Protein AF-A0AAV6U7Y7-F1 (afdb_monomer)

Foldseek 3Di:
DVVQLPDPPDDPVSNVVVVVVVVVCLALVNLLVVLLCVVLVVLVVVLVVVVPDPPDDPVVNVVSLVVSLVVLVVSLVCSVVSSVVSCVVHVPHFFPQVPDDDDDDDDPQDPPRDPPPPPDDGTSRCCSVVPVNVVSVVVSVVSVVVVVVVD

Secondary structure (DSSP, 8-state):
-TTGGG-TTS-HHHHHHHHHHHHHHTSHHHHHHHHHHHHHHHHHHHHHHHHTSTT--HHHHHHHHHHHHHHHHHHTT-HHHHHHHHHHH-TT---GGGT-----------TTS---------HHHHHIIIIIHHHHHHHHHHHHHTGGG--

Solvent-accessible surface area (backbone atoms only — not comparable to full-atom values): 8989 Å² total; per-residue (Å²): 115,76,64,68,38,62,44,82,90,52,58,71,67,62,26,49,51,42,41,54,48,51,56,54,53,61,30,33,86,41,36,37,58,49,52,50,47,55,52,56,51,49,54,51,48,52,51,51,55,60,68,69,44,94,88,70,51,73,71,56,54,52,52,52,51,52,51,52,52,51,50,52,58,53,53,67,74,42,56,68,57,42,52,49,58,32,34,75,77,34,76,87,39,60,54,72,59,74,75,58,81,77,83,80,77,87,70,88,74,51,98,86,54,70,87,76,76,72,81,76,66,54,38,69,57,30,47,42,61,74,47,51,48,53,54,46,53,52,49,50,53,54,60,61,55,55,60,64,77,75,111

Radius of gyration: 21.97 Å; Cα contacts (8 Å, |Δi|>4): 82; chains: 1; bounding box: 59×31×67 Å

Sequence (151 aa):
MSSIARDINQPGDTRMEAQSLAKKMGKFGTTLPTEIWNDLLGVMNKTSLSLQNTTLTMDVVTKLYESLISYVNIARNNFDQYETAAKDKNPYADYKDTFERKRFRTTRITFFEGSSETAQLRGKEKFRVDTFIPIIDTLNTHLKKRPAAYQ

Mean predicted aligned error: 10.92 Å

Organism: NCBI:txid931172

Structure (mmCIF, N/CA/C/O backbone):
data_AF-A0AAV6U7Y7-F1
#
_entry.id   AF-A0AAV6U7Y7-F1
#
loop_
_atom_site.group_PDB
_atom_site.id
_atom_site.type_symbol
_atom_site.label_atom_id
_atom_site.label_alt_id
_atom_site.label_comp_id
_atom_site.label_asym_id
_atom_site.label_entity_id
_atom_site.label_seq_id
_atom_site.pdbx_PDB_ins_code
_atom_site.Cartn_x
_atom_site.Cartn_y
_atom_site.Cartn_z
_atom_site.occupancy
_atom_site.B_iso_or_equiv
_atom_site.auth_seq_id
_atom_site.auth_comp_id
_atom_site.auth_asym_id
_atom_site.auth_atom_id
_atom_site.pdbx_PDB_model_num
ATOM 1 N N . MET A 1 1 ? 19.079 4.485 -2.687 1.00 52.31 1 MET A N 1
ATOM 2 C CA . MET A 1 1 ? 19.591 3.248 -3.332 1.00 52.31 1 MET A CA 1
ATOM 3 C C . MET A 1 1 ? 20.722 3.490 -4.334 1.00 52.31 1 MET A C 1
ATOM 5 O O . MET A 1 1 ? 21.647 2.692 -4.348 1.00 52.31 1 MET A O 1
ATOM 9 N N . SER A 1 2 ? 20.721 4.573 -5.126 1.00 53.31 2 SER A N 1
ATOM 10 C CA . SER A 1 2 ? 21.767 4.824 -6.146 1.00 53.31 2 SER A CA 1
ATOM 11 C C . SER A 1 2 ? 23.197 5.006 -5.615 1.00 53.31 2 SER A C 1
ATOM 13 O O . SER A 1 2 ? 24.135 4.907 -6.398 1.00 53.31 2 SER A O 1
ATOM 15 N N . SER A 1 3 ? 23.365 5.257 -4.312 1.00 63.06 3 SER A N 1
ATOM 16 C CA . SER A 1 3 ? 24.676 5.417 -3.665 1.00 63.06 3 SER A CA 1
ATOM 17 C C . SER A 1 3 ? 25.436 4.085 -3.549 1.00 63.06 3 SER A C 1
ATOM 19 O O . SER A 1 3 ? 26.582 3.990 -3.968 1.00 63.06 3 SER A O 1
ATOM 21 N N . ILE A 1 4 ? 24.761 3.013 -3.111 1.00 68.56 4 ILE A N 1
ATOM 22 C CA . ILE A 1 4 ? 25.376 1.685 -2.904 1.00 68.56 4 ILE A CA 1
ATOM 23 C C . ILE A 1 4 ? 25.784 1.052 -4.245 1.00 68.56 4 ILE A C 1
ATOM 25 O O . ILE A 1 4 ? 26.848 0.461 -4.379 1.00 68.56 4 ILE A O 1
ATOM 29 N N . ALA A 1 5 ? 24.964 1.239 -5.280 1.00 64.94 5 ALA A N 1
ATOM 30 C CA . ALA A 1 5 ? 25.199 0.707 -6.624 1.00 64.94 5 ALA A CA 1
ATOM 31 C C . ALA A 1 5 ? 26.340 1.407 -7.400 1.00 64.94 5 ALA A C 1
ATOM 33 O O . ALA A 1 5 ? 26.652 1.023 -8.532 1.00 64.94 5 ALA A O 1
ATOM 34 N N . ARG A 1 6 ? 26.924 2.465 -6.828 1.00 70.38 6 ARG A N 1
ATOM 35 C CA . ARG A 1 6 ? 28.035 3.241 -7.396 1.00 70.38 6 ARG A CA 1
ATOM 36 C C . ARG A 1 6 ? 29.252 3.271 -6.473 1.00 70.38 6 ARG A C 1
ATOM 38 O O . ARG A 1 6 ? 30.197 3.994 -6.770 1.00 70.38 6 ARG A O 1
ATOM 45 N N . ASP A 1 7 ? 29.237 2.494 -5.391 1.00 79.81 7 ASP A N 1
ATOM 46 C CA . ASP A 1 7 ? 30.375 2.414 -4.486 1.00 79.81 7 ASP A CA 1
ATOM 47 C C . ASP A 1 7 ? 31.559 1.756 -5.209 1.00 79.81 7 ASP A C 1
ATOM 49 O O . ASP A 1 7 ? 31.489 0.614 -5.673 1.00 79.81 7 ASP A O 1
ATOM 53 N N . ILE A 1 8 ? 32.632 2.526 -5.371 1.00 79.94 8 ILE A N 1
ATOM 54 C CA . ILE A 1 8 ? 33.869 2.092 -6.026 1.00 79.94 8 ILE A CA 1
ATOM 55 C C . ILE A 1 8 ? 34.717 1.197 -5.118 1.00 79.94 8 ILE A C 1
ATOM 57 O O . ILE A 1 8 ? 35.597 0.508 -5.622 1.00 79.94 8 ILE A O 1
ATOM 61 N N . ASN A 1 9 ? 34.426 1.175 -3.813 1.00 82.88 9 ASN A N 1
ATOM 62 C CA . ASN A 1 9 ? 35.144 0.363 -2.833 1.00 82.88 9 ASN A CA 1
ATOM 63 C C . ASN A 1 9 ? 34.632 -1.085 -2.764 1.00 82.88 9 ASN A C 1
ATOM 65 O O . ASN A 1 9 ? 35.217 -1.907 -2.064 1.00 82.88 9 ASN A O 1
ATOM 69 N N . GLN A 1 10 ? 33.539 -1.407 -3.464 1.00 80.88 10 GLN A N 1
ATOM 70 C CA . GLN A 1 10 ? 32.946 -2.745 -3.480 1.00 80.88 10 GLN A CA 1
ATOM 71 C C . GLN A 1 10 ? 33.372 -3.546 -4.721 1.00 80.88 10 GLN A C 1
ATOM 73 O O . GLN A 1 10 ? 33.595 -2.957 -5.785 1.00 80.88 10 GLN A O 1
ATOM 78 N N . PRO A 1 11 ? 33.429 -4.891 -4.631 1.00 85.69 11 PRO A N 1
ATOM 79 C CA . PRO A 1 11 ? 33.699 -5.754 -5.778 1.00 85.69 11 PRO A CA 1
ATOM 80 C C . PRO A 1 11 ? 32.750 -5.493 -6.953 1.00 85.69 11 PRO A C 1
ATOM 82 O O . PRO A 1 11 ? 31.574 -5.158 -6.769 1.00 85.69 11 PRO A O 1
ATOM 85 N N . GLY A 1 12 ? 33.256 -5.689 -8.176 1.00 82.00 12 GLY A N 1
ATOM 86 C CA . GLY A 1 12 ? 32.495 -5.470 -9.410 1.00 82.00 12 GLY A CA 1
ATOM 87 C C . GLY A 1 12 ? 31.170 -6.236 -9.441 1.00 82.00 12 GLY A C 1
ATOM 88 O O . GLY A 1 12 ? 30.143 -5.650 -9.782 1.00 82.00 12 GLY A O 1
ATOM 89 N N . ASP A 1 13 ? 31.178 -7.493 -8.996 1.00 84.38 13 ASP A N 1
ATOM 90 C CA . ASP A 1 13 ? 29.989 -8.350 -8.935 1.00 84.38 13 ASP A CA 1
ATOM 91 C C . ASP A 1 13 ? 28.945 -7.812 -7.952 1.00 84.38 13 ASP A C 1
ATOM 93 O O . ASP A 1 13 ? 27.782 -7.636 -8.314 1.00 84.38 13 ASP A O 1
ATOM 97 N N . THR A 1 14 ? 29.364 -7.426 -6.743 1.00 83.50 14 THR A N 1
ATOM 98 C CA . THR A 1 14 ? 28.493 -6.805 -5.732 1.00 83.50 14 THR A CA 1
ATOM 99 C C . THR A 1 14 ? 27.830 -5.536 -6.266 1.00 83.50 14 THR A C 1
ATOM 101 O O . THR A 1 14 ? 26.641 -5.295 -6.045 1.00 83.50 14 THR A O 1
ATOM 104 N N . ARG A 1 15 ? 28.577 -4.725 -7.024 1.00 83.44 15 ARG A N 1
ATOM 105 C CA . ARG A 1 15 ? 28.049 -3.513 -7.654 1.00 83.44 15 ARG A CA 1
ATOM 106 C C . ARG A 1 15 ? 27.034 -3.829 -8.754 1.00 83.44 15 ARG A C 1
ATOM 108 O O . ARG A 1 15 ? 26.010 -3.149 -8.842 1.00 83.44 15 ARG A O 1
ATOM 115 N N . MET A 1 16 ? 27.292 -4.842 -9.581 1.00 84.75 16 MET A N 1
ATOM 116 C CA . MET A 1 16 ? 26.350 -5.285 -10.615 1.00 84.75 16 MET A CA 1
ATOM 117 C C . MET A 1 16 ? 25.054 -5.825 -10.006 1.00 84.75 16 MET A C 1
ATOM 119 O O . MET A 1 16 ? 23.968 -5.457 -10.460 1.00 84.75 16 MET A O 1
ATOM 123 N N . GLU A 1 17 ? 25.150 -6.619 -8.940 1.00 86.00 17 GLU A N 1
ATOM 124 C CA . GLU A 1 17 ? 23.988 -7.115 -8.200 1.00 86.00 17 GLU A CA 1
ATOM 125 C C . GLU A 1 17 ? 23.180 -5.967 -7.588 1.00 86.00 17 GLU A C 1
ATOM 127 O O . GLU A 1 17 ? 21.965 -5.878 -7.790 1.00 86.00 17 GLU A O 1
ATOM 132 N N . ALA A 1 18 ? 23.845 -5.008 -6.937 1.00 83.44 18 ALA A N 1
ATOM 133 C CA . ALA A 1 18 ? 23.192 -3.818 -6.396 1.00 83.44 18 ALA A CA 1
ATOM 134 C C . ALA A 1 18 ? 22.488 -2.991 -7.489 1.00 83.44 18 ALA A C 1
ATOM 136 O O . ALA A 1 18 ? 21.371 -2.509 -7.283 1.00 83.44 18 ALA A O 1
ATOM 137 N N . GLN A 1 19 ? 23.093 -2.852 -8.675 1.00 84.00 19 GLN A N 1
ATOM 138 C CA . GLN A 1 19 ? 22.462 -2.192 -9.823 1.00 84.00 19 GLN A CA 1
ATOM 139 C C . GLN A 1 19 ? 21.252 -2.969 -10.353 1.00 84.00 19 GLN A C 1
ATOM 141 O O . GLN A 1 19 ? 20.217 -2.367 -10.649 1.00 84.00 19 GLN A O 1
ATOM 146 N N . SER A 1 20 ? 21.360 -4.292 -10.475 1.00 84.56 20 SER A N 1
ATOM 147 C CA . SER A 1 20 ? 20.264 -5.170 -10.897 1.00 84.56 20 SER A CA 1
ATOM 148 C C . SER A 1 20 ? 19.080 -5.073 -9.933 1.00 84.56 20 SER A C 1
ATOM 150 O O . SER A 1 20 ? 17.933 -4.895 -10.357 1.00 84.56 20 SER A O 1
ATOM 152 N N . LEU A 1 21 ? 19.355 -5.098 -8.628 1.00 84.88 21 LEU A N 1
ATOM 153 C CA . LEU A 1 21 ? 18.351 -4.943 -7.583 1.00 84.88 21 LEU A CA 1
ATOM 154 C C . LEU A 1 21 ? 17.703 -3.556 -7.621 1.00 84.88 21 LEU A C 1
ATOM 156 O O . LEU A 1 21 ? 16.477 -3.464 -7.640 1.00 84.88 21 LEU A O 1
ATOM 160 N N . ALA A 1 22 ? 18.496 -2.485 -7.728 1.00 83.00 22 ALA A N 1
ATOM 161 C CA . ALA A 1 22 ? 17.977 -1.123 -7.845 1.00 83.00 22 ALA A CA 1
ATOM 162 C C . ALA A 1 22 ? 17.046 -0.972 -9.061 1.00 83.00 22 ALA A C 1
ATOM 164 O O . ALA A 1 22 ? 15.961 -0.403 -8.944 1.00 83.00 22 ALA A O 1
ATOM 165 N N . LYS A 1 23 ? 17.409 -1.561 -10.210 1.00 82.06 23 LYS A N 1
ATOM 166 C CA . LYS A 1 23 ? 16.543 -1.600 -11.400 1.00 82.06 23 LYS A CA 1
ATOM 167 C C . LYS A 1 23 ? 15.241 -2.363 -11.150 1.00 82.06 23 LYS A C 1
ATOM 169 O O . LYS A 1 23 ? 14.202 -1.955 -11.656 1.00 82.06 23 LYS A O 1
ATOM 174 N N . LYS A 1 24 ? 15.267 -3.472 -10.400 1.00 82.12 24 LYS A N 1
ATOM 175 C CA . LYS A 1 24 ? 14.057 -4.240 -10.043 1.00 82.12 24 LYS A CA 1
ATOM 176 C C . LYS A 1 24 ? 13.152 -3.471 -9.073 1.00 82.12 24 LYS A C 1
ATOM 178 O O . LYS A 1 24 ? 11.934 -3.498 -9.246 1.00 82.12 24 LYS A O 1
ATOM 183 N N . MET A 1 25 ? 13.731 -2.780 -8.093 1.00 81.25 25 MET A N 1
ATOM 184 C CA . MET A 1 25 ? 12.998 -1.969 -7.111 1.00 81.25 25 MET A CA 1
ATOM 185 C C . MET A 1 25 ? 12.411 -0.693 -7.727 1.00 81.25 25 MET A C 1
ATOM 187 O O . MET A 1 25 ? 11.331 -0.266 -7.333 1.00 81.25 25 MET A O 1
ATOM 191 N N . GLY A 1 26 ? 13.065 -0.145 -8.754 1.00 78.06 26 GLY A N 1
ATOM 192 C CA . GLY A 1 26 ? 12.558 0.961 -9.568 1.00 78.06 26 GLY A CA 1
ATOM 193 C C . GLY A 1 26 ? 11.526 0.562 -10.630 1.00 78.06 26 GLY A C 1
ATOM 194 O O . GLY A 1 26 ? 11.192 1.378 -11.482 1.00 78.06 26 GLY A O 1
ATOM 195 N N . LYS A 1 27 ? 11.020 -0.677 -10.646 1.00 82.56 27 LYS A N 1
ATOM 196 C CA . LYS A 1 27 ? 9.877 -1.025 -11.506 1.00 82.56 27 LYS A CA 1
ATOM 197 C C . LYS A 1 27 ? 8.592 -0.561 -10.838 1.00 82.56 27 LYS A C 1
ATOM 199 O O . LYS A 1 27 ? 8.416 -0.794 -9.646 1.00 82.56 27 LYS A O 1
ATOM 204 N N . PHE A 1 28 ? 7.654 -0.032 -11.622 1.00 80.25 28 PHE A N 1
ATOM 205 C CA . PHE A 1 28 ? 6.367 0.441 -11.101 1.00 80.25 28 PHE A CA 1
ATOM 206 C C . PHE A 1 28 ? 5.613 -0.654 -10.332 1.00 80.25 28 PHE A C 1
ATOM 208 O O . PHE A 1 28 ? 5.109 -0.425 -9.238 1.00 80.25 28 PHE A O 1
ATOM 215 N N . GLY A 1 29 ? 5.655 -1.887 -10.854 1.00 78.75 29 GLY A N 1
ATOM 216 C CA . GLY A 1 29 ? 5.085 -3.070 -10.201 1.00 78.75 29 GLY A CA 1
ATOM 217 C C . GLY A 1 29 ? 5.736 -3.465 -8.868 1.00 78.75 29 GLY A C 1
ATOM 218 O O . GLY A 1 29 ? 5.201 -4.334 -8.194 1.00 78.75 29 GLY A O 1
ATOM 219 N N . THR A 1 30 ? 6.857 -2.850 -8.484 1.00 82.38 30 THR A N 1
ATOM 220 C CA . THR A 1 30 ? 7.474 -2.991 -7.156 1.00 82.38 30 THR A CA 1
ATOM 221 C C . THR A 1 30 ? 7.223 -1.739 -6.314 1.00 82.38 30 THR A C 1
ATOM 223 O O . THR A 1 30 ? 6.866 -1.847 -5.144 1.00 82.38 30 THR A O 1
ATOM 226 N N . THR A 1 31 ? 7.374 -0.548 -6.906 1.00 85.88 31 THR A N 1
ATOM 227 C CA . THR A 1 31 ? 7.225 0.740 -6.212 1.00 85.88 31 THR A CA 1
ATOM 228 C C . THR A 1 31 ? 5.806 0.939 -5.674 1.00 85.88 31 THR A C 1
ATOM 230 O O . THR A 1 31 ? 5.649 1.199 -4.487 1.00 85.88 31 THR A O 1
ATOM 233 N N . LEU A 1 32 ? 4.773 0.733 -6.498 1.00 87.69 32 LEU A N 1
ATOM 234 C CA . LEU A 1 32 ? 3.378 0.918 -6.086 1.00 87.69 32 LEU A CA 1
ATOM 235 C C . LEU A 1 32 ? 2.960 -0.001 -4.918 1.00 87.69 32 LEU A C 1
ATOM 237 O O . LEU A 1 32 ? 2.489 0.518 -3.906 1.00 87.69 32 LEU A O 1
ATOM 241 N N . PRO A 1 33 ? 3.159 -1.335 -4.978 1.00 87.19 33 PRO A N 1
ATOM 242 C CA . PRO A 1 33 ? 2.860 -2.183 -3.826 1.00 87.19 33 PRO A CA 1
ATOM 243 C C . PRO A 1 33 ? 3.688 -1.823 -2.588 1.00 87.19 33 PRO A C 1
ATOM 245 O O . PRO A 1 33 ? 3.183 -1.962 -1.480 1.00 87.19 33 PRO A O 1
ATOM 248 N N . THR A 1 34 ? 4.921 -1.327 -2.746 1.00 89.62 34 THR A N 1
ATOM 249 C CA . THR A 1 34 ? 5.728 -0.865 -1.604 1.00 89.62 34 THR A CA 1
ATOM 250 C C . THR A 1 34 ? 5.077 0.328 -0.902 1.00 89.62 34 THR A C 1
ATOM 252 O O . THR A 1 34 ? 5.009 0.327 0.323 1.00 89.62 34 THR A O 1
ATOM 255 N N . GLU A 1 35 ? 4.544 1.306 -1.642 1.00 90.50 35 GLU A N 1
ATOM 256 C CA . GLU A 1 35 ? 3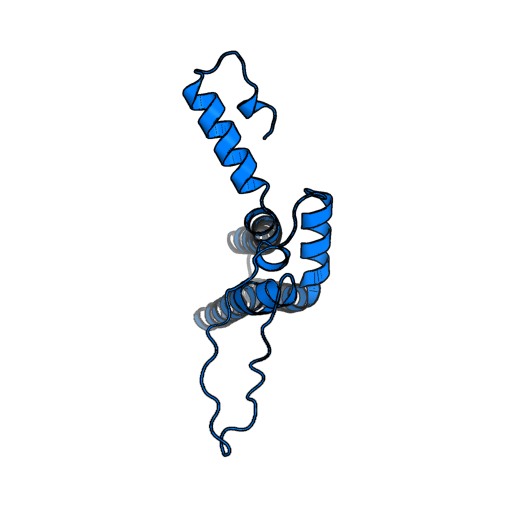.820 2.445 -1.052 1.00 90.50 35 GLU A CA 1
ATOM 257 C C . GLU A 1 35 ? 2.557 2.006 -0.309 1.00 90.50 35 GLU A C 1
ATOM 259 O O . GLU A 1 35 ? 2.336 2.416 0.830 1.00 90.50 35 GLU A O 1
ATOM 264 N N . ILE A 1 36 ? 1.772 1.116 -0.923 1.00 91.00 36 ILE A N 1
ATOM 265 C CA . ILE A 1 36 ? 0.553 0.562 -0.320 1.00 91.00 36 ILE A CA 1
ATOM 266 C C . ILE A 1 36 ? 0.887 -0.157 0.992 1.00 91.00 36 ILE A C 1
ATOM 268 O O . ILE A 1 36 ? 0.273 0.099 2.027 1.00 91.00 36 ILE A O 1
ATOM 272 N N . TRP A 1 37 ? 1.878 -1.053 0.971 1.00 92.56 37 TRP A N 1
ATOM 273 C CA . TRP A 1 37 ? 2.262 -1.809 2.160 1.00 92.56 37 TRP A CA 1
ATOM 274 C C . TRP A 1 37 ? 2.882 -0.930 3.239 1.00 92.56 37 TRP A C 1
ATOM 276 O O . TRP A 1 37 ? 2.598 -1.152 4.411 1.00 92.56 37 TRP A O 1
ATOM 286 N N . ASN A 1 38 ? 3.693 0.066 2.876 1.00 92.62 38 ASN A N 1
ATOM 287 C CA . ASN A 1 38 ? 4.285 0.990 3.839 1.00 92.62 38 ASN A CA 1
ATOM 288 C C . ASN A 1 38 ? 3.210 1.722 4.659 1.00 92.62 38 ASN A C 1
ATOM 290 O O . ASN A 1 38 ? 3.328 1.830 5.878 1.00 92.62 38 ASN A O 1
ATOM 294 N N . ASP A 1 39 ? 2.145 2.173 4.000 1.00 91.50 39 ASP A N 1
ATOM 295 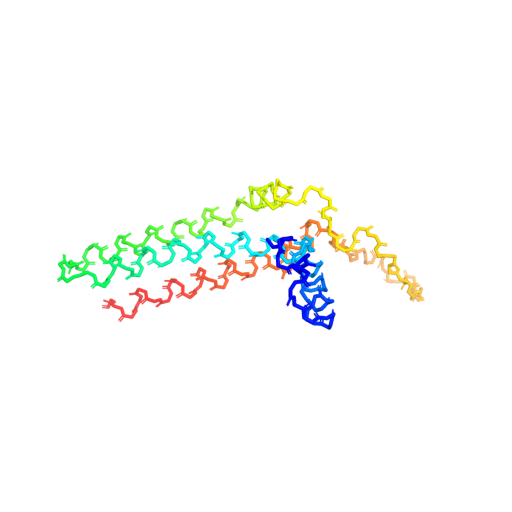C CA . ASP A 1 39 ? 1.035 2.858 4.658 1.00 91.50 39 ASP A CA 1
ATOM 296 C C . ASP A 1 39 ? 0.208 1.904 5.538 1.00 91.50 39 ASP A C 1
ATOM 298 O O . ASP A 1 39 ? 0.085 2.099 6.752 1.00 91.50 39 ASP A O 1
ATOM 302 N N . LEU A 1 40 ? -0.267 0.795 4.957 1.00 91.44 40 LEU A N 1
ATOM 303 C CA . LEU A 1 40 ? -1.096 -0.187 5.663 1.00 91.44 40 LEU A CA 1
ATOM 304 C C . LEU A 1 40 ? -0.374 -0.799 6.872 1.00 91.44 40 LEU A C 1
ATOM 306 O O . LEU A 1 40 ? -0.942 -0.872 7.966 1.00 91.44 40 LEU A O 1
ATOM 310 N N . LEU A 1 41 ? 0.880 -1.228 6.701 1.00 91.69 41 LEU A N 1
ATOM 311 C CA .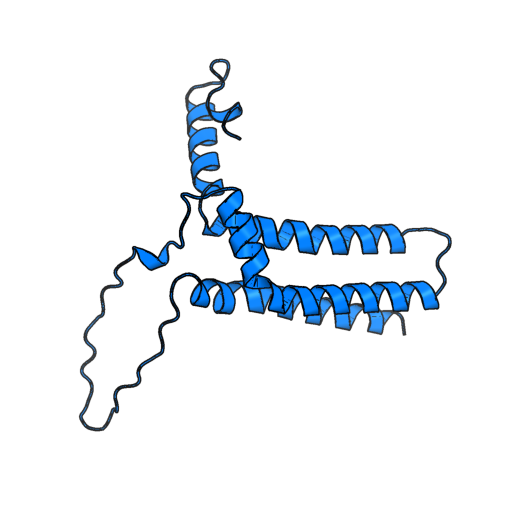 LEU A 1 41 ? 1.681 -1.782 7.796 1.00 91.69 41 LEU A CA 1
ATOM 312 C C . LEU A 1 41 ? 2.017 -0.713 8.834 1.00 91.69 41 LEU A C 1
ATOM 314 O O . LEU A 1 41 ? 2.069 -1.026 10.021 1.00 91.69 41 LEU A O 1
ATOM 318 N N . GLY A 1 42 ? 2.197 0.542 8.417 1.00 92.44 42 GLY A N 1
ATOM 319 C CA . GLY A 1 42 ? 2.425 1.662 9.322 1.00 92.44 42 GLY A CA 1
ATOM 320 C C . GLY A 1 42 ? 1.267 1.860 10.297 1.00 92.44 42 GLY A C 1
ATOM 321 O O . GLY A 1 42 ? 1.488 1.955 11.507 1.00 92.44 42 GLY A O 1
ATOM 322 N N . VAL A 1 43 ? 0.027 1.875 9.799 1.00 90.19 43 VAL A N 1
ATOM 323 C CA . VAL A 1 43 ? -1.1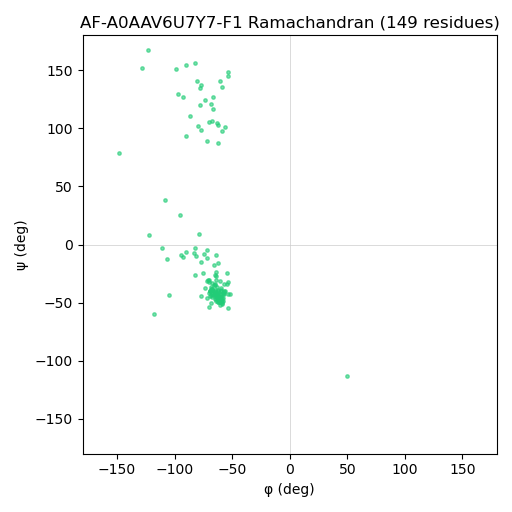61 2.009 10.659 1.00 90.19 43 VAL A CA 1
ATOM 324 C C . VAL A 1 43 ? -1.362 0.770 11.526 1.00 90.19 43 VAL A C 1
ATOM 326 O O . VAL A 1 43 ? -1.561 0.906 12.731 1.00 90.19 43 VAL A O 1
ATOM 329 N N . MET A 1 44 ? -1.208 -0.433 10.968 1.00 89.25 44 MET A N 1
ATOM 330 C CA . MET A 1 44 ? -1.298 -1.669 11.752 1.00 89.25 44 MET A CA 1
ATOM 331 C C . MET A 1 44 ? -0.268 -1.731 12.879 1.00 89.25 44 MET A C 1
ATOM 333 O O . MET A 1 44 ? -0.602 -2.128 13.994 1.00 89.25 44 MET A O 1
ATOM 337 N N . ASN A 1 45 ? 0.972 -1.321 12.614 1.00 91.25 45 ASN A N 1
ATOM 338 C CA . ASN A 1 45 ? 2.022 -1.295 13.623 1.00 91.25 45 ASN A CA 1
ATOM 339 C C . ASN A 1 45 ? 1.705 -0.284 14.731 1.00 91.25 45 ASN A C 1
ATOM 341 O O . ASN A 1 45 ? 1.839 -0.614 15.905 1.00 91.25 45 ASN A O 1
ATOM 345 N N . LYS A 1 46 ? 1.212 0.914 14.382 1.00 89.38 46 LYS A N 1
ATOM 346 C CA . LYS A 1 46 ? 0.752 1.903 15.372 1.00 89.38 46 LYS A CA 1
ATOM 347 C C . LYS A 1 46 ? -0.345 1.326 16.262 1.00 89.38 46 LYS A C 1
ATOM 349 O O . LYS A 1 46 ? -0.218 1.389 17.479 1.00 89.38 46 LYS A O 1
ATOM 354 N N . THR A 1 47 ? -1.370 0.703 15.676 1.00 87.56 47 THR A N 1
ATOM 355 C CA . THR A 1 47 ? -2.437 0.050 16.445 1.00 87.56 47 THR A CA 1
ATOM 356 C C . THR A 1 47 ? -1.888 -1.081 17.315 1.00 87.56 47 THR A C 1
ATOM 358 O O . THR A 1 47 ? -2.258 -1.181 18.479 1.00 87.56 47 THR A O 1
ATOM 361 N N . SER A 1 48 ? -0.970 -1.904 16.799 1.00 87.81 48 SER A N 1
ATOM 362 C CA . SER A 1 48 ? -0.338 -2.985 17.565 1.00 87.81 48 SER A CA 1
ATOM 363 C C . SER A 1 48 ? 0.457 -2.461 18.761 1.00 87.81 48 SER A C 1
ATOM 365 O O . SER A 1 48 ? 0.350 -3.018 19.848 1.00 87.81 48 SER A O 1
ATOM 367 N N . LEU A 1 49 ? 1.230 -1.388 18.585 1.00 89.31 49 LEU A N 1
ATOM 368 C CA . LEU A 1 49 ? 1.966 -0.745 19.674 1.00 89.31 49 LEU A CA 1
ATOM 369 C C . LEU A 1 49 ? 1.015 -0.142 20.710 1.00 89.31 49 LEU A C 1
ATOM 371 O O . LEU A 1 49 ? 1.247 -0.294 21.905 1.00 89.31 49 LEU A O 1
ATOM 375 N N . SER A 1 50 ? -0.079 0.488 20.267 1.00 86.50 50 SER A N 1
ATOM 376 C CA . SER A 1 50 ? -1.118 0.969 21.178 1.00 86.50 50 SER A CA 1
ATOM 377 C C . SER A 1 50 ? -1.698 -0.176 22.003 1.00 86.50 50 SER A C 1
ATOM 379 O O . SER A 1 50 ? -1.776 -0.033 23.216 1.00 86.50 50 SER A O 1
ATOM 381 N N . LEU A 1 51 ? -2.023 -1.311 21.370 1.00 83.12 51 LEU A N 1
ATOM 382 C CA . LEU A 1 51 ? -2.578 -2.510 22.013 1.00 83.12 51 LEU A CA 1
ATOM 383 C C . LEU A 1 51 ? -1.635 -3.182 23.020 1.00 83.12 51 LEU A C 1
ATOM 385 O O . LEU A 1 51 ? -2.099 -3.852 23.935 1.00 83.12 51 LEU A O 1
ATOM 389 N N . GLN A 1 52 ? -0.324 -3.026 22.852 1.00 83.56 52 GLN A N 1
ATOM 390 C CA . GLN A 1 52 ? 0.678 -3.591 23.759 1.00 83.56 52 GLN A CA 1
ATOM 391 C C . GLN A 1 52 ? 0.911 -2.730 25.010 1.00 83.56 52 GLN A C 1
ATOM 393 O O . GLN A 1 52 ? 1.691 -3.116 25.878 1.00 83.56 52 GLN A O 1
ATOM 398 N N . ASN A 1 53 ? 0.258 -1.570 25.120 1.00 82.62 53 ASN A N 1
ATOM 399 C CA . ASN A 1 53 ? 0.405 -0.690 26.271 1.00 82.62 53 ASN A CA 1
ATOM 400 C C . ASN A 1 53 ? -0.393 -1.211 27.485 1.00 82.62 53 ASN A C 1
ATOM 402 O O . ASN A 1 53 ? -1.539 -1.638 27.357 1.00 82.62 53 ASN A O 1
ATOM 406 N N . THR A 1 54 ? 0.203 -1.158 28.678 1.00 63.78 54 THR A N 1
ATOM 407 C CA . THR A 1 54 ? -0.257 -1.865 29.892 1.00 63.78 54 THR A CA 1
ATOM 408 C C . THR A 1 54 ? -1.541 -1.290 30.516 1.00 63.78 54 THR A C 1
ATOM 410 O O . THR A 1 54 ? -2.140 -1.913 31.386 1.00 63.78 54 THR A O 1
ATOM 413 N N . THR A 1 55 ? -1.994 -0.111 30.083 1.00 70.69 55 THR A N 1
ATOM 414 C CA . THR A 1 55 ? -3.142 0.635 30.639 1.00 70.69 55 THR A CA 1
ATOM 415 C C . THR A 1 55 ? -4.376 0.634 29.729 1.00 70.69 55 THR A C 1
ATOM 417 O O . THR A 1 55 ? -5.076 1.640 29.612 1.00 70.69 55 THR A O 1
ATOM 420 N N . LEU A 1 56 ? -4.668 -0.484 29.063 1.00 74.75 56 LEU A N 1
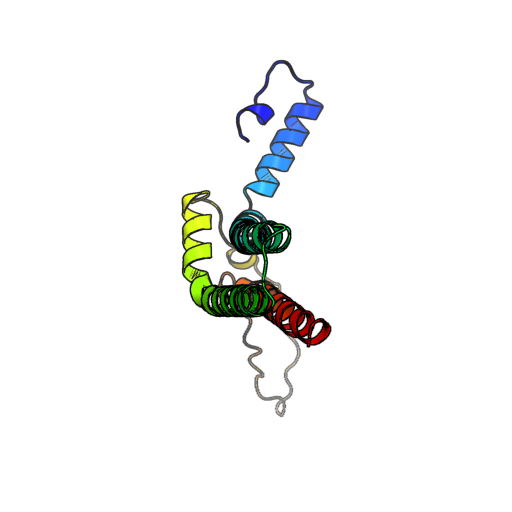ATOM 421 C CA . LEU A 1 56 ? -5.807 -0.569 28.148 1.00 74.75 56 LEU A CA 1
ATOM 422 C C . LEU A 1 56 ? -7.057 -1.178 28.780 1.00 74.75 56 LEU A C 1
ATOM 424 O O . LEU A 1 56 ? -7.033 -2.274 29.333 1.00 74.75 56 LEU A O 1
ATOM 428 N N . THR A 1 57 ? -8.178 -0.477 28.623 1.00 78.56 57 THR A N 1
ATOM 429 C CA . THR A 1 57 ? -9.517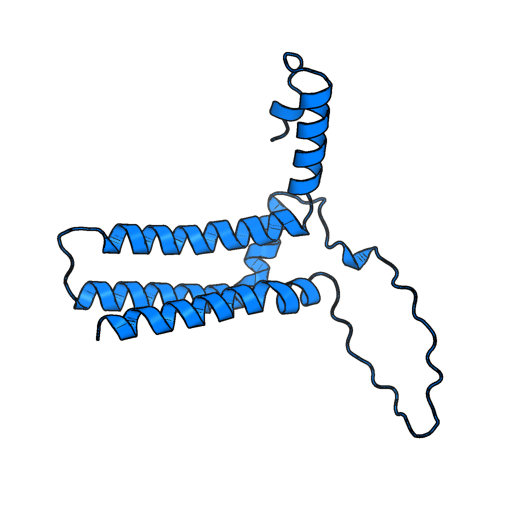 -1.006 28.893 1.00 78.56 57 THR A CA 1
ATOM 430 C C . THR A 1 57 ? -10.094 -1.653 27.631 1.00 78.56 57 THR A C 1
ATOM 432 O O . THR A 1 57 ? -9.746 -1.287 26.506 1.00 78.56 57 THR A O 1
ATOM 435 N N . MET A 1 58 ? -11.018 -2.601 27.807 1.00 78.62 58 MET A N 1
ATOM 436 C CA . MET A 1 58 ? -11.674 -3.317 26.701 1.00 78.62 58 MET A CA 1
ATOM 437 C C . MET A 1 58 ? -12.397 -2.375 25.713 1.00 78.62 58 MET A C 1
ATOM 439 O O . MET A 1 58 ? -12.396 -2.596 24.501 1.00 78.62 58 MET A O 1
ATOM 443 N N . ASP A 1 59 ? -12.957 -1.275 26.221 1.00 81.56 59 ASP A N 1
ATOM 444 C CA . ASP A 1 59 ? -13.578 -0.210 25.418 1.00 81.56 59 ASP A CA 1
ATOM 445 C C . ASP A 1 59 ? -12.566 0.503 24.498 1.00 81.56 59 ASP A C 1
ATOM 447 O O . ASP A 1 59 ? -12.866 0.825 23.352 1.00 81.56 59 ASP A O 1
ATOM 451 N N . VAL A 1 60 ? -11.321 0.697 24.944 1.00 83.56 60 VAL A N 1
ATOM 452 C CA . VAL A 1 60 ? -10.280 1.302 24.097 1.00 83.56 60 VAL A CA 1
ATOM 453 C C . VAL A 1 60 ? -9.803 0.318 23.027 1.00 83.56 60 VAL A C 1
ATOM 455 O O . VAL A 1 60 ? -9.567 0.716 21.888 1.00 83.56 60 VAL A O 1
ATOM 458 N N . VAL A 1 61 ? -9.706 -0.974 23.357 1.00 82.81 61 VAL A N 1
ATOM 459 C CA . VAL A 1 61 ? -9.322 -2.025 22.399 1.00 82.81 61 VAL A CA 1
ATOM 460 C C . VAL A 1 61 ? -10.324 -2.113 21.246 1.00 82.81 61 VAL A C 1
ATOM 462 O O . VAL A 1 61 ? -9.921 -2.114 20.083 1.00 82.81 61 VAL A O 1
ATOM 465 N N . THR A 1 62 ? -11.624 -2.138 21.549 1.00 83.38 62 THR A N 1
ATOM 466 C CA . THR A 1 62 ? -12.686 -2.179 20.526 1.00 83.38 62 THR A CA 1
ATOM 467 C C . THR A 1 62 ? -12.641 -0.949 19.617 1.00 83.38 62 THR A C 1
ATOM 469 O O . THR A 1 62 ? -12.561 -1.105 18.398 1.00 83.38 62 THR A O 1
ATOM 472 N N . LYS A 1 63 ? -12.527 0.259 20.186 1.00 87.00 63 LYS A N 1
ATOM 473 C CA . LYS A 1 63 ? -12.373 1.514 19.423 1.00 87.00 63 LYS A CA 1
ATOM 474 C C . LYS A 1 63 ? -11.130 1.537 18.528 1.00 87.00 63 LYS A C 1
ATOM 476 O O . LYS A 1 63 ? -11.185 2.035 17.402 1.00 87.00 63 LYS A O 1
ATOM 481 N N . LEU A 1 64 ? -10.002 0.995 18.994 1.00 87.12 64 LEU A N 1
ATOM 482 C CA . LEU A 1 64 ? -8.772 0.896 18.199 1.00 87.12 64 LEU A CA 1
ATOM 483 C C . LEU A 1 64 ? -8.954 -0.017 16.980 1.00 87.12 64 LEU A C 1
ATOM 485 O O . LEU A 1 64 ? -8.516 0.335 15.882 1.00 87.12 64 LEU A O 1
ATOM 489 N N . TYR A 1 65 ? -9.618 -1.164 17.151 1.00 86.56 65 TYR A N 1
ATOM 490 C CA . TYR A 1 65 ? -9.929 -2.067 16.042 1.00 86.56 65 TYR A CA 1
ATOM 491 C C . TYR A 1 65 ? -10.943 -1.463 15.065 1.00 86.56 65 TYR A C 1
ATOM 493 O O . TYR A 1 65 ? -10.740 -1.566 13.855 1.00 86.56 65 TYR A O 1
ATOM 501 N N . GLU A 1 66 ? -11.992 -0.798 15.553 1.00 88.75 66 GLU A N 1
ATOM 502 C CA . GLU A 1 66 ? -12.969 -0.095 14.709 1.00 88.75 66 GLU A CA 1
ATOM 503 C C . GLU A 1 66 ? -12.308 0.997 13.864 1.00 88.75 66 GLU A C 1
ATOM 505 O O . GLU A 1 66 ? -12.535 1.071 12.654 1.00 88.75 66 GLU A O 1
ATOM 510 N N . SER A 1 67 ? -11.428 1.794 14.476 1.00 90.50 67 SER A N 1
ATOM 511 C CA . SER A 1 67 ? -10.644 2.820 13.785 1.00 90.50 67 SER A CA 1
ATOM 512 C C . SER A 1 67 ? -9.740 2.214 12.706 1.00 90.50 67 SER A C 1
ATOM 514 O O . SER A 1 67 ? -9.732 2.685 11.567 1.00 90.50 67 SER A O 1
ATOM 516 N N . LEU A 1 68 ? -9.044 1.114 13.018 1.00 90.38 68 LEU A N 1
ATOM 517 C CA . LEU A 1 68 ? -8.196 0.409 12.056 1.00 90.38 68 LEU A CA 1
ATOM 518 C C . LEU A 1 68 ? -9.006 -0.150 10.874 1.00 90.38 68 LEU A C 1
ATOM 520 O O . LEU A 1 68 ? -8.607 0.014 9.723 1.00 90.38 68 LEU A O 1
ATOM 524 N N . ILE A 1 69 ? -10.155 -0.780 11.133 1.00 90.06 69 ILE A N 1
ATOM 525 C CA . ILE A 1 69 ? -11.041 -1.307 10.082 1.00 90.06 69 ILE A CA 1
ATOM 526 C C . ILE A 1 69 ? -1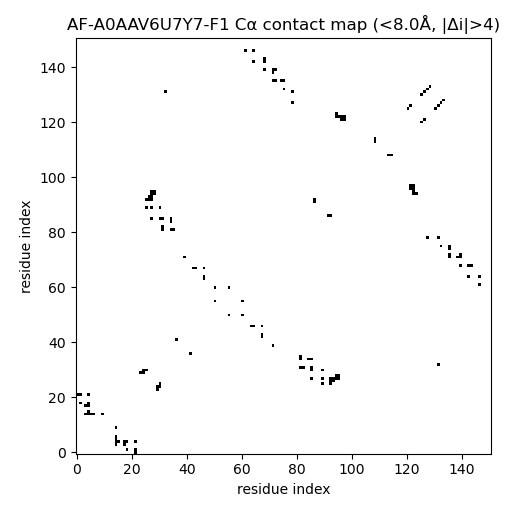1.593 -0.163 9.223 1.00 90.06 69 ILE A C 1
ATOM 528 O O . ILE A 1 69 ? -11.620 -0.269 7.997 1.00 90.06 69 ILE A O 1
ATOM 532 N N . SER A 1 70 ? -12.016 0.941 9.844 1.00 91.75 70 SER A N 1
ATOM 533 C CA . SER A 1 70 ? -12.480 2.137 9.135 1.00 91.75 70 SER A CA 1
ATOM 534 C C . SER A 1 70 ? -11.394 2.687 8.208 1.00 91.75 70 SER A C 1
ATOM 536 O O . SER A 1 70 ? -11.638 2.905 7.021 1.00 91.75 70 SER A O 1
ATOM 538 N N . TYR A 1 71 ? -10.162 2.795 8.710 1.00 92.38 71 TYR A N 1
ATOM 539 C CA . TYR A 1 71 ? -9.018 3.248 7.930 1.00 92.38 71 TYR A CA 1
ATOM 540 C C . TYR A 1 71 ? -8.742 2.354 6.711 1.00 92.38 71 TYR A C 1
ATOM 542 O O . TYR A 1 71 ? -8.624 2.857 5.595 1.00 92.38 71 TYR A O 1
ATOM 550 N N . VAL A 1 72 ? -8.703 1.028 6.887 1.00 90.12 72 VAL A N 1
ATOM 551 C CA . VAL A 1 72 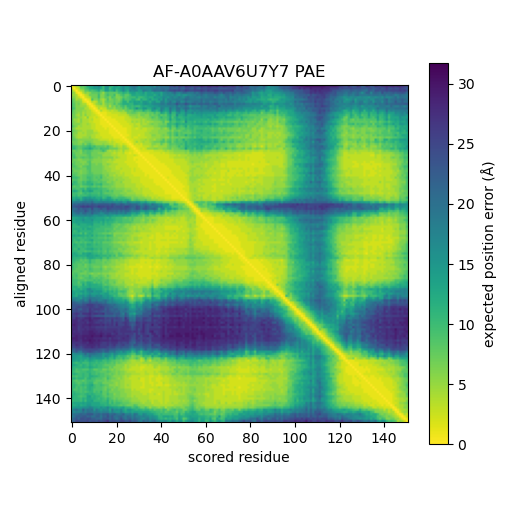? -8.457 0.087 5.776 1.00 90.12 72 VAL A CA 1
ATOM 552 C C . VAL A 1 72 ? -9.593 0.123 4.740 1.00 90.12 72 VAL A C 1
ATOM 554 O O . VAL A 1 72 ? -9.339 0.015 3.539 1.00 90.12 72 VAL A O 1
ATOM 557 N N . ASN A 1 73 ? -10.844 0.347 5.158 1.00 90.25 73 ASN A N 1
ATOM 558 C CA . ASN A 1 73 ? -11.958 0.560 4.225 1.00 90.25 73 ASN A CA 1
ATOM 559 C C . ASN A 1 73 ? -11.817 1.859 3.420 1.00 90.25 73 ASN A C 1
ATOM 561 O O . ASN A 1 73 ? -12.110 1.861 2.226 1.00 90.25 73 ASN A O 1
ATOM 565 N N . ILE A 1 74 ? -11.356 2.947 4.041 1.00 91.25 74 ILE A N 1
ATOM 566 C CA . ILE A 1 74 ? -11.080 4.208 3.338 1.00 91.25 74 ILE A CA 1
ATOM 567 C C . ILE A 1 74 ? -9.928 4.011 2.344 1.00 91.25 74 ILE A C 1
ATOM 569 O O . ILE A 1 74 ? -10.053 4.393 1.179 1.00 91.25 74 ILE A O 1
ATOM 573 N N . ALA A 1 75 ? -8.854 3.332 2.763 1.00 90.94 75 ALA A N 1
ATOM 574 C CA . ALA A 1 75 ? -7.705 3.021 1.915 1.00 90.94 75 ALA A CA 1
ATOM 575 C C . ALA A 1 75 ? -8.117 2.287 0.628 1.00 90.94 75 ALA A C 1
ATOM 577 O O . ALA A 1 75 ? -7.568 2.570 -0.435 1.00 90.94 75 ALA A O 1
ATOM 578 N N . ARG A 1 76 ? -9.152 1.430 0.682 1.00 91.00 76 ARG A N 1
ATOM 579 C CA . ARG A 1 76 ? -9.722 0.730 -0.487 1.00 91.00 76 ARG A CA 1
ATOM 580 C C . ARG A 1 76 ? -10.128 1.656 -1.634 1.00 91.00 76 ARG A C 1
ATOM 582 O O . ARG A 1 76 ? -10.066 1.257 -2.795 1.00 91.00 76 ARG A O 1
ATOM 589 N N . ASN A 1 77 ? -10.563 2.874 -1.329 1.00 91.00 77 ASN A N 1
ATOM 590 C CA . ASN A 1 77 ? -11.009 3.838 -2.334 1.00 91.00 77 ASN A CA 1
ATOM 591 C C . ASN A 1 77 ? -9.892 4.798 -2.770 1.00 91.00 77 ASN A C 1
ATOM 593 O O . ASN A 1 77 ? -10.039 5.483 -3.777 1.00 91.00 77 ASN A O 1
ATOM 597 N N . ASN A 1 78 ? -8.746 4.787 -2.085 1.00 91.62 78 ASN A N 1
ATOM 598 C CA . ASN A 1 78 ? -7.654 5.742 -2.282 1.00 91.62 78 ASN A CA 1
ATOM 599 C C . ASN A 1 78 ? -6.555 5.230 -3.226 1.00 91.62 78 ASN A C 1
ATOM 601 O O . ASN A 1 78 ? -5.410 5.673 -3.151 1.00 91.62 78 ASN A O 1
ATOM 605 N N . PHE A 1 79 ? -6.883 4.313 -4.142 1.00 90.31 79 PHE A N 1
ATOM 606 C CA . PHE A 1 79 ? -5.911 3.764 -5.095 1.00 90.31 79 PHE A CA 1
ATOM 607 C C . PHE A 1 79 ? -5.144 4.858 -5.856 1.00 90.31 79 PHE A C 1
ATOM 609 O O . PHE A 1 79 ? -3.926 4.781 -5.996 1.00 90.31 79 PHE A O 1
ATOM 616 N N . ASP A 1 80 ? -5.849 5.900 -6.301 1.00 90.56 80 ASP A N 1
ATOM 617 C CA . ASP A 1 80 ? -5.265 6.997 -7.079 1.00 90.56 80 ASP A CA 1
ATOM 618 C C . ASP A 1 80 ? -4.216 7.791 -6.287 1.00 90.56 80 ASP A C 1
ATOM 620 O O . ASP A 1 80 ? -3.241 8.280 -6.860 1.00 90.56 80 ASP A O 1
ATOM 624 N N . GLN A 1 81 ? -4.371 7.876 -4.963 1.00 91.50 81 GLN A N 1
ATOM 625 C CA . GLN A 1 81 ? -3.394 8.525 -4.088 1.00 91.50 81 GLN A CA 1
ATOM 626 C C . GLN A 1 81 ? -2.105 7.703 -4.012 1.00 91.50 81 GLN A C 1
ATOM 628 O O . GLN A 1 81 ? -1.018 8.259 -4.161 1.00 91.50 81 GLN A O 1
ATOM 633 N N . TYR A 1 82 ? -2.214 6.378 -3.866 1.00 90.12 82 TYR A N 1
ATOM 634 C CA . TYR A 1 82 ? -1.050 5.486 -3.888 1.00 90.12 82 TYR A CA 1
ATOM 635 C C . TYR A 1 82 ? -0.354 5.486 -5.249 1.00 90.12 82 TYR A C 1
ATOM 637 O O . TYR A 1 82 ? 0.874 5.484 -5.316 1.00 90.12 82 TYR A O 1
ATOM 645 N N . GLU A 1 83 ? -1.124 5.524 -6.339 1.00 89.31 83 GLU A N 1
ATOM 646 C CA . GLU A 1 83 ? -0.572 5.632 -7.688 1.00 89.31 83 GLU A CA 1
ATOM 647 C C . GLU A 1 83 ? 0.222 6.931 -7.863 1.00 89.31 83 GLU A C 1
ATOM 649 O O . GLU A 1 83 ? 1.339 6.903 -8.381 1.00 89.31 83 GLU A O 1
ATOM 654 N N . THR A 1 84 ? -0.331 8.053 -7.401 1.00 89.31 84 THR A N 1
ATOM 655 C CA . THR A 1 84 ? 0.324 9.365 -7.472 1.00 89.31 84 THR A CA 1
ATOM 656 C C . THR A 1 84 ? 1.603 9.378 -6.634 1.00 89.31 84 THR A C 1
ATOM 658 O O . THR A 1 84 ? 2.665 9.689 -7.163 1.00 89.31 84 THR A O 1
ATOM 661 N N . ALA A 1 85 ? 1.550 8.906 -5.384 1.00 89.12 85 ALA A N 1
ATOM 662 C CA . ALA A 1 85 ? 2.722 8.817 -4.510 1.00 89.12 85 ALA A CA 1
ATOM 663 C C . ALA A 1 85 ? 3.838 7.926 -5.092 1.00 89.12 85 ALA A C 1
ATOM 665 O O . ALA A 1 85 ? 5.028 8.231 -4.967 1.00 89.12 85 ALA A O 1
ATOM 666 N N . ALA A 1 86 ? 3.471 6.830 -5.764 1.00 87.38 86 ALA A N 1
ATOM 667 C CA . ALA A 1 86 ? 4.429 5.964 -6.444 1.00 87.38 86 ALA A CA 1
ATOM 668 C C . ALA A 1 86 ? 5.060 6.647 -7.670 1.00 87.38 86 ALA A C 1
ATOM 670 O O . ALA A 1 86 ? 6.266 6.505 -7.889 1.00 87.38 86 ALA A O 1
ATOM 671 N N . LYS A 1 87 ? 4.272 7.403 -8.448 1.00 87.31 87 LYS A N 1
ATOM 672 C CA . LYS A 1 87 ? 4.762 8.183 -9.597 1.00 87.31 87 LYS A CA 1
ATOM 673 C C . LYS A 1 87 ? 5.650 9.348 -9.167 1.00 87.31 87 LYS A C 1
ATOM 675 O O . LYS A 1 87 ? 6.662 9.578 -9.817 1.00 87.31 87 LYS A O 1
ATOM 680 N N . ASP A 1 88 ? 5.362 10.004 -8.048 1.00 87.31 88 ASP A N 1
ATOM 681 C CA . ASP A 1 88 ? 6.213 11.074 -7.510 1.00 87.31 88 ASP A CA 1
ATOM 682 C C . ASP A 1 88 ? 7.613 10.557 -7.151 1.00 87.31 88 ASP A C 1
ATOM 684 O O . ASP A 1 88 ? 8.625 11.200 -7.432 1.00 87.31 88 ASP A O 1
ATOM 688 N N . LYS A 1 89 ? 7.696 9.350 -6.577 1.00 82.56 89 LYS A N 1
ATOM 689 C CA . LYS A 1 89 ? 8.979 8.703 -6.255 1.00 82.56 89 LYS A CA 1
ATOM 690 C C . LYS A 1 89 ? 9.689 8.139 -7.480 1.00 82.56 89 LYS A C 1
ATOM 692 O O . LYS A 1 89 ? 10.909 7.958 -7.449 1.00 82.56 89 LYS A O 1
ATOM 697 N N . ASN A 1 90 ? 8.947 7.820 -8.536 1.00 82.44 90 ASN A N 1
ATOM 698 C CA . ASN A 1 90 ? 9.495 7.217 -9.740 1.00 82.44 90 ASN A CA 1
ATOM 699 C C . ASN A 1 90 ? 8.719 7.628 -11.005 1.00 82.44 90 ASN A C 1
ATOM 701 O O . ASN A 1 90 ? 7.944 6.829 -11.540 1.00 82.44 90 ASN A O 1
ATOM 705 N N . PRO A 1 91 ? 8.963 8.846 -11.525 1.00 78.19 91 PRO A N 1
ATOM 706 C CA . PRO A 1 91 ? 8.179 9.406 -12.632 1.00 78.19 91 PRO A CA 1
ATOM 707 C C . PRO A 1 91 ? 8.311 8.629 -13.944 1.00 78.19 91 PRO A C 1
ATOM 709 O O . PRO A 1 91 ? 7.444 8.701 -14.809 1.00 78.19 91 PRO A O 1
ATOM 712 N N . TYR A 1 92 ? 9.411 7.892 -14.103 1.00 73.06 92 TYR A N 1
ATOM 713 C CA . TYR A 1 92 ? 9.745 7.162 -15.326 1.00 73.06 92 TYR A CA 1
ATOM 714 C C . TYR A 1 92 ? 9.194 5.734 -15.349 1.00 73.06 92 TYR A C 1
ATOM 716 O O . TYR A 1 92 ? 9.350 5.032 -16.348 1.00 73.06 92 TYR A O 1
ATOM 724 N N . ALA A 1 93 ? 8.610 5.269 -14.245 1.00 72.75 93 ALA A N 1
ATOM 725 C CA . ALA A 1 93 ? 8.108 3.914 -14.145 1.00 72.75 93 ALA A CA 1
ATOM 726 C C . ALA A 1 93 ? 6.629 3.850 -14.523 1.00 72.75 93 ALA A C 1
ATOM 728 O O . ALA A 1 93 ? 5.794 4.539 -13.948 1.00 72.75 93 ALA A O 1
ATOM 729 N N . ASP A 1 94 ? 6.320 2.963 -15.465 1.00 74.94 94 ASP A N 1
ATOM 730 C CA . ASP A 1 94 ? 4.963 2.701 -15.937 1.00 74.94 94 ASP A CA 1
ATOM 731 C C . ASP A 1 94 ? 4.606 1.212 -15.771 1.00 74.94 94 ASP A C 1
ATOM 733 O O . ASP A 1 94 ? 5.460 0.359 -15.479 1.00 74.94 94 ASP A O 1
ATOM 737 N N . TYR A 1 95 ? 3.325 0.886 -15.923 1.00 77.44 95 TYR A N 1
ATOM 738 C CA . TYR A 1 95 ? 2.826 -0.483 -15.878 1.00 77.44 95 TYR A CA 1
ATOM 739 C C . TYR A 1 95 ? 3.469 -1.335 -16.986 1.00 77.44 95 TYR A C 1
ATOM 741 O O . TYR A 1 95 ? 3.628 -0.899 -18.116 1.00 77.44 95 TYR A O 1
ATOM 749 N N . LYS A 1 96 ? 3.815 -2.599 -16.710 1.00 68.31 96 LYS A N 1
ATOM 750 C CA . LYS A 1 96 ? 4.428 -3.469 -17.739 1.00 68.31 96 LYS A CA 1
ATOM 751 C C . LYS A 1 96 ? 3.488 -3.766 -18.915 1.00 68.31 96 LYS A C 1
ATOM 753 O O . LYS A 1 96 ? 3.930 -3.867 -20.055 1.00 68.31 96 LYS A O 1
ATOM 758 N N . ASP A 1 97 ? 2.191 -3.894 -18.637 1.00 60.75 97 ASP A N 1
ATOM 759 C CA . ASP A 1 97 ? 1.184 -4.287 -19.629 1.00 60.75 97 ASP A CA 1
ATOM 760 C C . ASP A 1 97 ? 0.818 -3.171 -20.632 1.00 60.75 97 ASP A C 1
ATOM 762 O O . ASP A 1 97 ? 0.103 -3.458 -21.595 1.00 60.75 97 ASP A O 1
ATOM 766 N N . THR A 1 98 ? 1.279 -1.919 -20.458 1.00 56.69 98 THR A N 1
ATOM 767 C CA . THR A 1 98 ? 1.080 -0.870 -21.482 1.00 56.69 98 THR A CA 1
ATOM 768 C C . THR A 1 98 ? 1.919 -1.133 -22.734 1.00 56.69 98 THR A C 1
ATOM 770 O O . THR A 1 98 ? 1.468 -0.829 -23.837 1.00 56.69 98 THR A O 1
ATOM 773 N N . PHE A 1 99 ? 3.084 -1.777 -22.593 1.00 50.34 99 PHE A N 1
ATOM 774 C CA . PHE A 1 99 ? 4.033 -1.993 -23.694 1.00 50.34 99 PHE A CA 1
ATOM 775 C C . PHE A 1 99 ? 4.084 -3.438 -24.221 1.00 50.34 99 PHE A C 1
ATOM 777 O O . PHE A 1 99 ? 4.636 -3.681 -25.295 1.00 50.34 99 PHE A O 1
ATOM 784 N N . GLU A 1 100 ? 3.488 -4.409 -23.523 1.00 51.81 100 GLU A N 1
ATOM 785 C CA . GLU A 1 100 ? 3.484 -5.809 -23.964 1.00 51.81 100 GLU A CA 1
ATOM 786 C C . GLU A 1 100 ? 2.318 -6.106 -24.929 1.00 51.81 100 GLU A C 1
ATOM 788 O O . GLU A 1 100 ? 1.135 -6.149 -24.569 1.00 51.81 100 GLU A O 1
ATOM 793 N N . ARG A 1 101 ? 2.655 -6.345 -26.204 1.00 50.31 101 ARG A N 1
ATOM 794 C CA . ARG A 1 101 ? 1.711 -6.818 -27.227 1.00 50.31 101 ARG A CA 1
ATOM 795 C C . ARG A 1 101 ? 1.461 -8.314 -27.017 1.00 50.31 101 ARG A C 1
ATOM 797 O O . ARG A 1 101 ? 2.256 -9.144 -27.454 1.00 50.31 101 ARG A O 1
ATOM 804 N N . LYS A 1 102 ? 0.355 -8.688 -26.367 1.00 55.44 102 LYS A N 1
ATOM 805 C CA . LYS A 1 102 ? -0.053 -10.101 -26.317 1.00 55.44 102 LYS A CA 1
ATOM 806 C C . LYS A 1 102 ? -0.445 -10.577 -27.718 1.00 55.44 102 LYS A C 1
ATOM 808 O O . LYS A 1 102 ? -1.267 -9.964 -28.395 1.00 55.44 102 LYS A O 1
ATOM 813 N N . ARG A 1 103 ? 0.162 -11.682 -28.156 1.00 52.12 103 ARG A N 1
ATOM 814 C CA . ARG A 1 103 ? -0.165 -12.359 -29.416 1.00 52.12 103 ARG A CA 1
ATOM 815 C C . ARG A 1 103 ? -1.547 -12.999 -29.271 1.00 52.12 103 ARG A C 1
ATOM 817 O O . ARG A 1 103 ? -1.679 -14.010 -28.587 1.00 52.12 103 ARG A O 1
ATOM 824 N N . PHE A 1 104 ? -2.570 -12.421 -29.897 1.00 55.94 104 PHE A N 1
ATOM 825 C CA . PHE A 1 104 ? -3.873 -13.075 -29.993 1.00 55.94 104 PHE A CA 1
ATOM 826 C C . PHE A 1 104 ? -3.745 -14.300 -30.905 1.00 55.94 104 PHE A C 1
ATOM 828 O O . PHE A 1 104 ? -3.337 -14.188 -32.061 1.00 55.94 104 PHE A O 1
ATOM 835 N N . ARG A 1 105 ? -4.060 -15.484 -30.373 1.00 56.50 105 ARG A N 1
ATOM 836 C CA . ARG A 1 105 ? -4.379 -16.644 -31.208 1.00 56.50 105 ARG A CA 1
ATOM 837 C C . ARG A 1 105 ? -5.805 -16.442 -31.697 1.00 56.50 105 ARG A C 1
ATOM 839 O O . ARG A 1 105 ? -6.709 -16.342 -30.878 1.00 56.50 105 ARG A O 1
ATOM 846 N N . THR A 1 106 ? -5.993 -16.374 -33.007 1.00 57.47 106 THR A N 1
ATOM 847 C CA . THR A 1 106 ? -7.325 -16.364 -33.611 1.00 57.47 106 THR A CA 1
ATOM 848 C C . THR A 1 106 ? -8.006 -17.694 -33.289 1.00 57.47 106 THR A C 1
ATOM 850 O O . THR A 1 106 ? -7.643 -18.730 -33.844 1.00 57.47 106 THR A O 1
ATOM 853 N N . THR A 1 107 ? -8.951 -17.698 -32.355 1.00 56.41 107 THR A N 1
ATOM 854 C CA . THR A 1 107 ? -9.900 -18.800 -32.184 1.00 56.41 107 THR A CA 1
ATOM 855 C C . THR A 1 107 ? -10.976 -18.667 -33.258 1.00 56.41 107 THR A C 1
ATOM 857 O O . THR A 1 107 ? -11.451 -17.567 -33.537 1.00 56.41 107 THR A O 1
ATOM 860 N N . ARG A 1 108 ? -11.328 -19.773 -33.925 1.00 56.84 108 ARG A N 1
ATOM 861 C CA . ARG A 1 108 ? -12.452 -19.789 -34.869 1.00 56.84 108 ARG A CA 1
ATOM 862 C C . ARG A 1 108 ? -13.739 -19.591 -34.070 1.00 56.84 108 ARG A C 1
ATOM 864 O O . ARG A 1 108 ? -14.157 -20.515 -33.387 1.00 56.84 108 ARG A O 1
ATOM 871 N N . ILE A 1 109 ? -14.324 -18.404 -34.164 1.00 59.56 109 ILE A N 1
ATOM 872 C CA . ILE A 1 109 ? -15.643 -18.095 -33.610 1.00 59.56 109 ILE A CA 1
ATOM 873 C C . ILE A 1 109 ? -16.675 -18.776 -34.520 1.00 59.56 109 ILE A C 1
ATOM 875 O O . ILE A 1 109 ? -16.634 -18.594 -35.740 1.00 59.56 109 ILE A O 1
ATOM 879 N N . THR A 1 110 ? -17.546 -19.619 -33.966 1.00 63.25 110 THR A N 1
ATOM 880 C CA . THR A 1 110 ? -18.657 -20.212 -34.737 1.00 63.25 110 THR A CA 1
ATOM 881 C C . THR A 1 110 ? -19.833 -19.233 -34.817 1.00 63.25 110 THR A C 1
ATOM 883 O O . THR A 1 110 ? -19.962 -18.361 -33.970 1.00 63.25 110 THR A O 1
ATOM 886 N N . PHE A 1 111 ? -20.709 -19.354 -35.825 1.00 59.62 111 PHE A N 1
ATOM 887 C CA . PHE A 1 111 ? -21.834 -18.423 -36.068 1.00 59.62 111 PHE A CA 1
ATOM 888 C C . PHE A 1 111 ? -22.773 -18.218 -34.857 1.00 59.62 111 PHE A C 1
ATOM 890 O O . PHE A 1 111 ? -23.422 -17.182 -34.752 1.00 59.62 111 PHE A O 1
ATOM 897 N N . PHE A 1 112 ? -22.831 -19.186 -33.937 1.00 62.19 112 PHE A N 1
ATOM 898 C CA . PHE A 1 112 ? -23.644 -19.133 -32.714 1.00 62.19 112 PHE A CA 1
ATOM 899 C C . PHE A 1 112 ? -22.900 -18.579 -31.492 1.00 62.19 112 PHE A C 1
ATOM 901 O O . PHE A 1 112 ? -23.515 -18.309 -30.462 1.00 62.19 112 PHE A O 1
ATOM 908 N N . GLU A 1 113 ? -21.585 -18.412 -31.587 1.00 60.53 113 GLU A N 1
ATOM 909 C CA . GLU A 1 113 ? -20.750 -17.860 -30.531 1.00 60.53 113 GLU A CA 1
ATOM 910 C C . GLU A 1 113 ? -20.702 -16.341 -30.743 1.00 60.53 113 GLU A C 1
ATOM 912 O O . GLU A 1 113 ? -19.924 -15.820 -31.541 1.00 60.53 113 GLU A O 1
ATOM 917 N N . GLY A 1 114 ? -21.603 -15.609 -30.082 1.00 58.66 114 GLY A N 1
ATOM 918 C CA . GLY A 1 114 ? -21.511 -14.149 -30.029 1.00 58.66 114 GLY A CA 1
ATOM 919 C C . GLY A 1 114 ? -20.122 -13.739 -29.533 1.00 58.66 114 GLY A C 1
ATOM 920 O O . GLY A 1 114 ? -19.532 -14.444 -28.712 1.00 58.66 114 GLY A O 1
ATOM 921 N N . SER A 1 115 ? -19.573 -12.627 -30.035 1.00 57.38 115 SER A N 1
ATOM 922 C CA . SER A 1 115 ? -18.264 -12.141 -29.596 1.00 57.38 115 SER A CA 1
ATOM 923 C C . SER A 1 115 ? -18.303 -11.874 -28.092 1.00 57.38 115 SER A C 1
ATOM 925 O O . SER A 1 115 ? -18.774 -10.830 -27.645 1.00 57.38 115 SER A O 1
ATOM 927 N N . SER A 1 116 ? -17.826 -12.824 -27.292 1.00 51.25 116 SER A N 1
ATOM 928 C CA . SER A 1 116 ? -17.570 -12.578 -25.883 1.00 51.25 116 SER A CA 1
ATOM 929 C C . SER A 1 116 ? -16.347 -11.674 -25.824 1.00 51.25 116 SER A C 1
ATOM 931 O O . SER A 1 116 ? -15.214 -12.155 -25.779 1.00 51.25 116 SER A O 1
ATOM 933 N N . GLU A 1 117 ? -16.563 -10.359 -25.864 1.00 54.34 117 GLU A N 1
ATOM 934 C CA . GLU A 1 117 ? -15.551 -9.383 -25.481 1.00 54.34 117 GLU A CA 1
ATOM 935 C C . GLU A 1 117 ? -15.231 -9.619 -24.005 1.00 54.34 117 GLU A C 1
ATOM 937 O O . GLU A 1 117 ? -15.830 -9.046 -23.098 1.00 54.34 117 GLU A O 1
ATOM 942 N N . THR A 1 118 ? -14.292 -10.523 -23.729 1.00 54.00 118 THR A N 1
ATOM 943 C CA . THR A 1 118 ? -13.673 -10.587 -22.413 1.00 54.00 118 THR A CA 1
ATOM 944 C C . THR A 1 118 ? -12.966 -9.251 -22.226 1.00 54.00 118 THR A C 1
ATOM 946 O O . THR A 1 118 ? -11.921 -9.029 -22.843 1.00 54.00 118 THR A O 1
ATOM 949 N N . ALA A 1 119 ? -13.554 -8.346 -21.442 1.00 58.81 119 ALA A N 1
ATOM 950 C CA . ALA A 1 119 ? -12.963 -7.056 -21.125 1.00 58.81 119 ALA A CA 1
ATOM 951 C C . ALA A 1 119 ? -11.575 -7.292 -20.507 1.00 58.81 119 ALA A C 1
ATOM 953 O O . ALA A 1 119 ? -11.443 -7.704 -19.355 1.00 58.81 119 ALA A O 1
ATOM 954 N N . GLN A 1 120 ? -10.518 -7.115 -21.302 1.00 62.78 120 GLN A N 1
ATOM 955 C CA . GLN A 1 120 ? -9.150 -7.259 -20.823 1.00 62.78 120 GLN A CA 1
ATOM 956 C C . GLN A 1 120 ? -8.769 -5.984 -20.081 1.00 62.78 120 GLN A C 1
ATOM 958 O O . GLN A 1 120 ? -8.433 -4.975 -20.700 1.00 62.78 120 GLN A O 1
ATOM 963 N N . LEU A 1 121 ? -8.789 -6.047 -18.751 1.00 69.56 121 LEU A N 1
ATOM 964 C CA . LEU A 1 121 ? -8.258 -4.981 -17.907 1.00 69.56 121 LEU A CA 1
ATOM 965 C C . LEU A 1 121 ? -6.769 -4.771 -18.230 1.00 69.56 121 LEU A C 1
ATOM 967 O O . LEU A 1 121 ? -6.002 -5.733 -18.366 1.00 69.56 121 LEU A O 1
ATOM 971 N N . ARG A 1 122 ? -6.342 -3.510 -18.359 1.00 71.50 122 ARG A N 1
ATOM 972 C CA . ARG A 1 122 ? -4.960 -3.137 -18.707 1.00 71.50 122 ARG A CA 1
ATOM 973 C C . ARG A 1 122 ? -4.372 -2.126 -17.731 1.00 71.50 1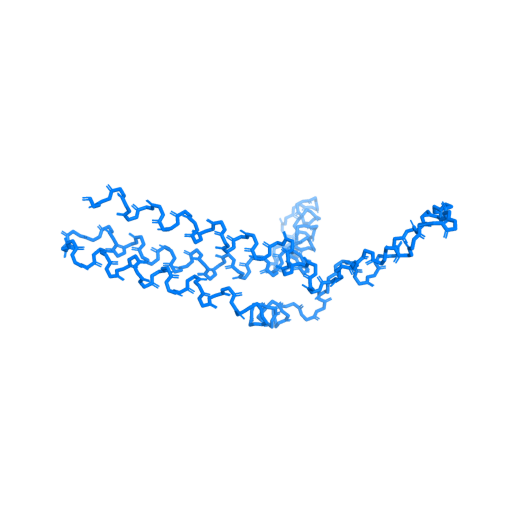22 ARG A C 1
ATOM 975 O O . ARG A 1 122 ? -5.088 -1.328 -17.133 1.00 71.50 122 ARG A O 1
ATOM 982 N N . GLY A 1 123 ? -3.043 -2.179 -17.589 1.00 80.56 123 GLY A N 1
ATOM 983 C CA . GLY A 1 123 ? -2.247 -1.231 -16.806 1.00 80.56 123 GLY A CA 1
ATOM 984 C C . GLY A 1 123 ? -2.802 -1.006 -15.400 1.00 80.56 123 GLY A C 1
ATOM 985 O O . GLY A 1 123 ? -2.827 -1.926 -14.579 1.00 80.56 123 GLY A O 1
ATOM 986 N N . LYS A 1 124 ? -3.280 0.220 -15.169 1.00 84.62 124 LYS A N 1
ATOM 987 C CA . LYS A 1 124 ? -3.885 0.687 -13.921 1.00 84.62 124 LYS A CA 1
ATOM 988 C C . LYS A 1 124 ? -5.030 -0.194 -13.432 1.00 84.62 124 LYS A C 1
ATOM 990 O O . LYS A 1 124 ? -5.004 -0.656 -12.295 1.00 84.62 124 LYS A O 1
ATOM 995 N N . GLU A 1 125 ? -6.030 -0.435 -14.276 1.00 83.19 125 GLU A N 1
ATOM 996 C CA . GLU A 1 125 ? -7.240 -1.155 -13.868 1.00 83.19 125 GLU A CA 1
ATOM 997 C C . GLU A 1 125 ? -6.940 -2.611 -13.542 1.00 83.19 125 GLU A C 1
ATOM 999 O O . GLU A 1 125 ? -7.432 -3.132 -12.545 1.00 83.19 125 GLU A O 1
ATOM 1004 N N . LYS A 1 126 ? -6.059 -3.237 -14.326 1.00 85.88 126 LYS A N 1
ATOM 1005 C CA . LYS A 1 126 ? -5.593 -4.597 -14.062 1.00 85.88 126 LYS A CA 1
ATOM 1006 C C . LYS A 1 126 ? -4.901 -4.689 -12.709 1.00 85.88 126 LYS A C 1
ATOM 1008 O O . LYS A 1 126 ? -5.241 -5.540 -11.902 1.00 85.88 126 LYS A O 1
ATOM 1013 N N . PHE A 1 127 ? -3.959 -3.790 -12.426 1.00 85.44 127 PHE A N 1
ATOM 1014 C CA . PHE A 1 127 ? -3.267 -3.800 -11.139 1.00 85.44 127 PHE A CA 1
ATOM 1015 C C . PHE A 1 127 ? -4.234 -3.531 -9.977 1.00 85.44 127 PHE A C 1
ATOM 1017 O O . PHE A 1 127 ? -4.174 -4.194 -8.938 1.00 85.44 127 PHE A O 1
ATOM 1024 N N . ARG A 1 128 ? -5.165 -2.589 -10.161 1.00 87.50 128 ARG A N 1
ATOM 1025 C CA . ARG A 1 128 ? -6.183 -2.260 -9.164 1.00 87.50 128 ARG A CA 1
ATOM 1026 C C . ARG A 1 128 ? -7.070 -3.466 -8.839 1.00 87.50 128 ARG A C 1
ATOM 1028 O O . ARG A 1 128 ? -7.261 -3.771 -7.665 1.00 87.50 128 ARG A O 1
ATOM 1035 N N . VAL A 1 129 ? -7.597 -4.140 -9.858 1.00 87.31 129 VAL A N 1
ATOM 1036 C CA . VAL A 1 129 ? -8.537 -5.258 -9.698 1.00 87.31 129 VAL A CA 1
ATOM 1037 C C . VAL A 1 129 ? -7.832 -6.545 -9.281 1.00 87.31 129 VAL A C 1
ATOM 1039 O O . VAL A 1 129 ? -8.291 -7.198 -8.351 1.00 87.31 129 VAL A O 1
ATOM 1042 N N . ASP A 1 130 ? -6.704 -6.883 -9.902 1.00 86.38 130 ASP A N 1
ATOM 1043 C CA . ASP A 1 130 ? -6.039 -8.172 -9.676 1.00 86.38 130 ASP A CA 1
ATOM 1044 C C . ASP A 1 130 ? -5.156 -8.169 -8.423 1.00 86.38 130 ASP A C 1
ATOM 1046 O O . ASP A 1 130 ? -4.892 -9.223 -7.852 1.00 86.38 130 ASP A O 1
ATOM 1050 N N . THR A 1 131 ? -4.650 -7.002 -8.004 1.00 86.44 131 THR A N 1
ATOM 1051 C CA . THR A 1 131 ? -3.679 -6.908 -6.898 1.00 86.44 131 THR A CA 1
ATOM 1052 C C . THR A 1 131 ? -4.221 -6.109 -5.722 1.00 86.44 131 THR A C 1
ATOM 1054 O O . THR A 1 131 ? -4.322 -6.623 -4.611 1.00 86.44 131 THR A O 1
ATOM 1057 N N . PHE A 1 132 ? -4.570 -4.844 -5.946 1.00 88.94 132 PHE A N 1
ATOM 1058 C CA . PHE A 1 132 ? -4.862 -3.913 -4.855 1.00 88.94 132 PHE A CA 1
ATOM 1059 C C . PHE A 1 132 ? -6.145 -4.255 -4.091 1.00 88.94 132 PHE A C 1
ATOM 1061 O O . PHE A 1 132 ? -6.121 -4.342 -2.863 1.00 88.94 132 PHE A O 1
ATOM 1068 N N . ILE A 1 133 ? -7.252 -4.478 -4.808 1.00 90.75 133 ILE A N 1
ATOM 1069 C CA . ILE A 1 133 ? -8.540 -4.821 -4.191 1.00 90.75 133 ILE A CA 1
ATOM 1070 C C . ILE A 1 133 ? -8.426 -6.125 -3.378 1.00 90.75 133 ILE A C 1
ATOM 1072 O O . ILE A 1 133 ? -8.784 -6.097 -2.199 1.00 90.75 133 ILE A O 1
ATOM 1076 N N . PRO A 1 134 ? -7.862 -7.228 -3.916 1.00 91.88 134 PRO A N 1
ATOM 1077 C CA . PRO A 1 134 ? -7.671 -8.455 -3.150 1.00 91.88 134 PRO A CA 1
ATOM 1078 C C . PRO A 1 134 ? -6.837 -8.276 -1.881 1.00 91.88 134 PRO A C 1
ATOM 1080 O O . PRO A 1 134 ? -7.195 -8.841 -0.849 1.00 91.88 134 PRO A O 1
ATOM 1083 N N . ILE A 1 135 ? -5.757 -7.483 -1.917 1.00 90.06 135 ILE A N 1
ATOM 1084 C CA . ILE A 1 135 ? -4.926 -7.213 -0.729 1.00 90.06 135 ILE A CA 1
ATOM 1085 C C . ILE A 1 135 ? -5.767 -6.576 0.381 1.00 90.06 135 ILE A C 1
ATOM 1087 O O . ILE A 1 135 ? -5.765 -7.059 1.516 1.00 90.06 135 ILE A O 1
ATOM 1091 N N . ILE A 1 136 ? -6.507 -5.517 0.052 1.00 90.88 136 ILE A N 1
ATOM 1092 C CA . ILE A 1 136 ? -7.294 -4.769 1.035 1.00 90.88 136 ILE A CA 1
ATOM 1093 C C . ILE A 1 136 ? -8.487 -5.586 1.535 1.00 90.88 136 ILE A C 1
ATOM 1095 O O . ILE A 1 136 ? -8.749 -5.610 2.737 1.00 90.88 136 ILE A O 1
ATOM 1099 N N . ASP A 1 137 ? -9.186 -6.299 0.652 1.00 90.94 137 ASP A N 1
ATOM 1100 C CA . ASP A 1 137 ? -10.348 -7.112 1.025 1.00 90.94 137 ASP A CA 1
ATOM 1101 C C . ASP A 1 137 ? -9.942 -8.304 1.906 1.00 90.94 137 ASP A C 1
ATOM 1103 O O . ASP A 1 137 ? -10.609 -8.606 2.904 1.00 90.94 137 ASP A O 1
ATOM 1107 N N . THR A 1 138 ? -8.796 -8.927 1.612 1.00 90.44 138 THR A N 1
ATOM 1108 C CA . THR A 1 138 ? -8.211 -9.977 2.459 1.00 90.44 138 THR A CA 1
ATOM 1109 C C . THR A 1 138 ? -7.869 -9.413 3.834 1.00 90.44 138 THR A C 1
ATOM 1111 O O . THR A 1 138 ? -8.290 -9.959 4.857 1.00 90.44 138 THR A O 1
ATOM 1114 N N . LEU A 1 139 ? -7.174 -8.274 3.874 1.00 88.56 139 LEU A N 1
ATOM 1115 C CA . LEU A 1 139 ? -6.796 -7.615 5.118 1.00 88.56 139 LEU A CA 1
ATOM 1116 C C . LEU A 1 139 ? -8.021 -7.250 5.969 1.00 88.56 139 LEU A C 1
ATOM 1118 O O . LEU A 1 139 ? -8.071 -7.594 7.148 1.00 88.56 139 LEU A O 1
ATOM 1122 N N . ASN A 1 140 ? -9.035 -6.628 5.369 1.00 88.12 140 ASN A N 1
ATOM 1123 C CA . ASN A 1 140 ? -10.297 -6.300 6.030 1.00 88.12 140 ASN A CA 1
ATOM 1124 C C . ASN A 1 140 ? -10.982 -7.539 6.608 1.00 88.12 140 ASN A C 1
ATOM 1126 O O . ASN A 1 140 ? -11.473 -7.511 7.737 1.00 88.12 140 ASN A O 1
ATOM 1130 N N . THR A 1 141 ? -11.001 -8.640 5.857 1.00 88.62 141 THR A N 1
ATOM 1131 C CA . THR A 1 141 ? -11.605 -9.899 6.310 1.00 88.62 141 THR A CA 1
ATOM 1132 C C . THR A 1 141 ? -10.882 -10.449 7.538 1.00 88.62 141 THR A C 1
ATOM 1134 O O . THR A 1 141 ? -11.527 -10.855 8.505 1.00 88.62 141 THR A O 1
ATOM 1137 N N . HIS A 1 142 ? -9.547 -10.431 7.545 1.00 86.62 142 HIS A N 1
ATOM 1138 C CA . HIS A 1 142 ? -8.762 -10.875 8.698 1.00 86.62 142 HIS A CA 1
ATOM 1139 C C . HIS A 1 142 ? -8.893 -9.933 9.899 1.00 86.62 142 HIS A C 1
ATOM 1141 O O . HIS A 1 142 ? -9.036 -10.403 11.029 1.00 86.62 142 HIS A O 1
ATOM 1147 N N . LEU A 1 143 ? -8.906 -8.618 9.668 1.00 85.88 143 LEU A N 1
ATOM 1148 C CA . LEU A 1 143 ? -9.069 -7.623 10.726 1.00 85.88 143 LEU A CA 1
ATOM 1149 C C . LEU A 1 143 ? -10.444 -7.691 11.386 1.00 85.88 143 LEU A C 1
ATOM 1151 O O . LEU A 1 143 ? -10.513 -7.514 12.593 1.00 85.88 143 LEU A O 1
ATOM 1155 N N . LYS A 1 144 ? -11.513 -8.008 10.645 1.00 84.06 144 LYS A N 1
ATOM 1156 C CA . LYS A 1 144 ? -12.861 -8.209 11.207 1.00 84.06 144 LYS A CA 1
ATOM 1157 C C . LYS A 1 144 ? -12.995 -9.500 12.019 1.00 84.06 144 LYS A C 1
ATOM 1159 O O . LYS A 1 144 ? -13.754 -9.531 12.980 1.00 84.06 144 LYS A O 1
ATOM 1164 N N . LYS A 1 145 ? -12.255 -10.558 11.668 1.00 83.88 145 LYS A N 1
ATOM 1165 C CA . LYS A 1 145 ? -12.268 -11.833 12.414 1.00 83.88 145 LYS A CA 1
ATOM 1166 C C . LYS A 1 145 ? -11.594 -11.732 13.783 1.00 83.88 145 LYS A C 1
ATOM 1168 O O . LYS A 1 145 ? -11.975 -12.438 14.705 1.00 83.88 145 LYS A O 1
ATOM 1173 N N . ARG A 1 146 ? -10.578 -10.879 13.914 1.00 74.62 146 ARG A N 1
ATOM 1174 C CA . ARG A 1 146 ? -9.755 -10.770 15.124 1.00 74.62 146 ARG A CA 1
ATOM 1175 C C . ARG A 1 146 ? -10.485 -10.222 16.368 1.00 74.62 146 ARG A C 1
ATOM 1177 O O . ARG A 1 146 ? -10.313 -10.830 17.418 1.00 74.62 146 ARG A O 1
ATOM 1184 N N . PRO A 1 147 ? -11.301 -9.150 16.308 1.00 68.81 147 PRO A N 1
ATOM 1185 C CA . PRO A 1 147 ? -12.044 -8.663 17.470 1.00 68.81 147 PRO A CA 1
ATOM 1186 C C . PRO A 1 147 ? -13.098 -9.660 17.970 1.00 68.81 147 PRO A C 1
ATOM 1188 O O . PRO A 1 147 ? -13.373 -9.679 19.163 1.00 68.81 147 PRO A O 1
ATOM 1191 N N . ALA A 1 148 ? -13.621 -10.539 17.105 1.00 65.69 148 ALA A N 1
ATOM 1192 C CA . ALA A 1 148 ? -14.562 -11.589 17.505 1.00 65.69 148 ALA A CA 1
ATOM 1193 C C . ALA A 1 148 ? -13.946 -12.646 18.441 1.00 65.69 148 ALA A C 1
ATOM 1195 O O . ALA A 1 148 ? -14.680 -13.370 19.095 1.00 65.69 148 ALA A O 1
ATOM 1196 N N . ALA A 1 149 ? -12.613 -12.744 18.519 1.00 62.28 149 ALA A N 1
ATOM 1197 C CA . ALA A 1 149 ? -11.934 -13.623 19.473 1.00 62.28 149 ALA A CA 1
ATOM 1198 C C . ALA A 1 149 ? -11.819 -13.017 20.885 1.00 62.28 149 ALA A C 1
ATOM 1200 O O . ALA A 1 149 ? -11.387 -13.708 21.803 1.00 62.28 149 ALA A O 1
ATOM 1201 N N . TYR A 1 150 ? -12.145 -11.730 21.043 1.00 58.50 150 TYR A N 1
ATOM 1202 C CA . TYR A 1 150 ? -12.087 -11.014 22.319 1.00 58.50 150 TYR A CA 1
ATOM 1203 C C . TYR A 1 150 ? -13.480 -10.640 22.859 1.00 58.50 150 TYR A C 1
ATOM 1205 O O . TYR A 1 150 ? -13.555 -10.061 23.940 1.00 58.50 150 TYR A O 1
ATOM 1213 N N . GLN A 1 151 ? -14.554 -10.939 22.117 1.00 51.56 151 GLN A N 1
ATOM 1214 C CA . GLN A 1 151 ? -15.944 -10.897 22.598 1.00 51.56 151 GLN A CA 1
ATOM 1215 C C . GLN A 1 151 ? -16.311 -12.224 23.259 1.00 51.56 151 GLN A C 1
ATOM 1217 O O . GLN A 1 151 ? -17.054 -12.170 24.262 1.00 51.56 151 GLN A O 1
#

pLDDT: mean 79.01, std 12.7, range [50.31, 92.62]

Nearest PDB structures (foldseek):
  6gy7-assembly1_A  TM=3.263E-01  e=6.951E+00  Xenorhabdus nematophila ATCC 19061